Protein AF-A0A2V8N5Q7-F1 (afdb_monomer_lite)

Secondary structure (DSSP, 8-state):
-PPPPGGGS-TTS-TT--SEEEEEE--SSTT-S--HHHHHHHHHHHT----B-TTTSS--SSS-B---B---GGGGGGTS-TTTT-TTS-S--SEEEEEEHHHHHHTT-------

Radius of gyration: 17.24 Å; chains: 1; bounding box: 37×51×29 Å

pLDDT: mean 85.33, std 10.4, range [52.25, 96.81]

Structure (mmCIF, N/CA/C/O backbone):
data_AF-A0A2V8N5Q7-F1
#
_entry.id   AF-A0A2V8N5Q7-F1
#
loop_
_atom_site.group_PDB
_atom_site.id
_atom_site.type_symbol
_atom_site.label_atom_id
_atom_site.label_alt_id
_atom_site.label_comp_id
_atom_site.label_asym_id
_atom_site.label_entity_id
_atom_site.label_seq_id
_atom_site.pdbx_PDB_ins_code
_atom_site.Cartn_x
_atom_site.Cartn_y
_atom_site.Cartn_z
_atom_site.occupancy
_atom_site.B_iso_or_equiv
_atom_site.auth_seq_id
_atom_site.auth_comp_id
_atom_site.auth_asym_id
_atom_site.auth_atom_id
_atom_site.pdbx_PDB_model_num
ATOM 1 N N . MET A 1 1 ? -19.329 35.019 -8.591 1.00 56.97 1 MET A N 1
ATOM 2 C CA . MET A 1 1 ? -19.402 33.925 -7.600 1.00 56.97 1 MET A CA 1
ATOM 3 C C . MET A 1 1 ? -18.832 34.464 -6.306 1.00 56.97 1 MET A C 1
ATOM 5 O O . MET A 1 1 ? -17.739 35.016 -6.340 1.00 56.97 1 MET A O 1
ATOM 9 N N . THR A 1 2 ? -19.588 34.403 -5.218 1.00 77.06 2 THR A N 1
ATOM 10 C CA . THR A 1 2 ? -19.122 34.809 -3.887 1.00 77.06 2 THR A CA 1
ATOM 11 C C . THR A 1 2 ? -18.070 33.809 -3.411 1.00 77.06 2 THR A C 1
ATOM 13 O O . THR A 1 2 ? -18.248 32.606 -3.601 1.00 77.06 2 THR A O 1
ATOM 16 N N . LEU A 1 3 ? -16.960 34.292 -2.853 1.00 70.75 3 LEU A N 1
ATOM 17 C CA . LEU A 1 3 ? -15.935 33.419 -2.277 1.00 70.75 3 LEU A CA 1
ATOM 18 C C . LEU A 1 3 ? -16.472 32.768 -0.986 1.00 70.75 3 LEU A C 1
ATOM 20 O O . LEU A 1 3 ? -17.247 33.418 -0.279 1.00 70.75 3 LEU A O 1
ATOM 24 N N . PRO A 1 4 ? -16.092 31.512 -0.684 1.00 69.12 4 PRO A N 1
ATOM 25 C CA . PRO A 1 4 ? -16.492 30.848 0.557 1.00 69.12 4 PRO A CA 1
ATOM 26 C C . PRO A 1 4 ? -15.937 31.588 1.782 1.00 69.12 4 PRO A C 1
ATOM 28 O O . PRO A 1 4 ? -14.843 32.158 1.717 1.00 69.12 4 PRO A O 1
ATOM 31 N N . GLN A 1 5 ? -16.688 31.589 2.888 1.00 81.69 5 GLN A N 1
ATOM 32 C CA . GLN A 1 5 ? -16.218 32.153 4.155 1.00 81.69 5 GLN A CA 1
ATOM 33 C C . GLN A 1 5 ? -15.172 31.226 4.787 1.00 81.69 5 GLN A C 1
ATOM 35 O O . GLN A 1 5 ? -15.115 30.036 4.482 1.00 81.69 5 GLN A O 1
ATOM 40 N N . PHE A 1 6 ? -14.331 31.762 5.676 1.00 71.25 6 PHE A N 1
ATOM 41 C CA . PHE A 1 6 ? -13.247 31.003 6.313 1.00 71.25 6 PHE A CA 1
ATOM 42 C C . PHE A 1 6 ? -13.746 29.742 7.040 1.00 71.25 6 PHE A C 1
ATOM 44 O O . PHE A 1 6 ? -13.118 28.693 6.934 1.00 71.25 6 PHE A O 1
ATOM 51 N N . ASP A 1 7 ? -14.902 29.824 7.699 1.00 73.31 7 ASP A N 1
ATOM 52 C CA . ASP A 1 7 ? -15.505 28.707 8.439 1.00 73.31 7 ASP A CA 1
ATOM 53 C C . ASP A 1 7 ? -16.165 27.652 7.530 1.00 73.31 7 ASP A C 1
ATOM 55 O O . ASP A 1 7 ? -16.388 26.519 7.956 1.00 73.31 7 ASP A O 1
ATOM 59 N N . ASP A 1 8 ? -16.430 27.994 6.263 1.00 72.81 8 ASP A N 1
ATOM 60 C CA . ASP A 1 8 ? -16.928 27.056 5.247 1.00 72.81 8 ASP A CA 1
ATOM 61 C C . ASP A 1 8 ? -15.792 26.214 4.640 1.00 72.81 8 ASP A C 1
ATOM 63 O O . ASP A 1 8 ? -16.031 25.240 3.918 1.00 72.81 8 ASP A O 1
ATOM 67 N N . LEU A 1 9 ? -14.535 26.594 4.894 1.00 66.75 9 LEU A N 1
ATOM 68 C CA . LEU A 1 9 ? -13.375 25.843 4.439 1.00 66.75 9 LEU A CA 1
ATOM 69 C C . LEU A 1 9 ? -13.201 24.605 5.335 1.00 66.75 9 LEU A C 1
ATOM 71 O O . LEU A 1 9 ? -13.288 24.699 6.560 1.00 66.75 9 LEU A O 1
ATOM 75 N N . PRO A 1 10 ? -12.921 23.418 4.769 1.00 63.31 10 PRO A N 1
ATOM 76 C CA . PRO A 1 10 ? -12.916 22.159 5.507 1.00 63.31 10 PRO A CA 1
ATOM 77 C C . PRO A 1 10 ? -11.625 21.979 6.324 1.00 63.31 10 PRO A C 1
ATOM 79 O O . PRO A 1 10 ? -11.000 20.925 6.265 1.00 63.31 10 PRO A O 1
ATOM 82 N N . PHE A 1 11 ? -11.205 22.984 7.098 1.00 60.56 11 PHE A N 1
ATOM 83 C CA . PHE A 1 11 ? -10.011 22.915 7.949 1.00 60.56 11 PHE A CA 1
ATOM 84 C C . PHE A 1 11 ? -10.115 21.831 9.035 1.00 60.56 11 PHE A C 1
ATOM 86 O O . PHE A 1 11 ? -9.097 21.363 9.536 1.00 60.56 11 PHE A O 1
ATOM 93 N N . ASN A 1 12 ? -11.336 21.387 9.356 1.00 66.69 12 ASN A N 1
ATOM 94 C CA . ASN A 1 12 ? -11.595 20.250 10.245 1.00 66.69 12 ASN A CA 1
ATOM 95 C C . ASN A 1 12 ? -11.472 18.883 9.545 1.00 66.69 12 ASN A C 1
ATOM 97 O O . ASN A 1 12 ? -11.478 17.846 10.209 1.00 66.69 12 ASN A O 1
ATOM 101 N N . ALA A 1 13 ? -11.383 18.850 8.213 1.00 69.75 13 ALA A N 1
ATOM 102 C CA . ALA A 1 13 ? -11.070 17.634 7.478 1.00 69.75 13 ALA A CA 1
ATOM 103 C C . ALA A 1 13 ? -9.549 17.442 7.456 1.00 69.75 13 ALA A C 1
ATOM 105 O O . ALA A 1 13 ? -8.796 18.400 7.323 1.00 69.75 13 ALA A O 1
ATOM 106 N N . ARG A 1 14 ? -9.089 16.193 7.573 1.00 76.56 14 ARG A N 1
ATOM 107 C CA . ARG A 1 14 ? -7.686 15.813 7.360 1.00 76.56 14 ARG A CA 1
ATOM 108 C C . ARG A 1 14 ? -7.505 15.435 5.889 1.00 76.56 14 ARG A C 1
ATOM 110 O O . ARG A 1 14 ? -7.732 14.271 5.556 1.00 76.56 14 ARG A O 1
ATOM 117 N N . PRO A 1 15 ? -7.167 16.384 4.988 1.00 81.50 15 PRO A N 1
ATOM 118 C CA . PRO A 1 15 ? -7.064 16.105 3.555 1.00 81.50 15 PRO A CA 1
ATOM 119 C C . PRO A 1 15 ? -5.901 15.165 3.225 1.00 81.50 15 PRO A C 1
ATOM 121 O O . PRO A 1 15 ? -5.823 14.650 2.117 1.00 81.50 15 PRO A O 1
ATOM 124 N N . ASP A 1 16 ? -4.992 14.967 4.175 1.00 83.88 16 ASP A N 1
ATOM 125 C CA . ASP A 1 16 ? -3.853 14.064 4.126 1.00 83.88 16 ASP A CA 1
ATOM 126 C C . ASP A 1 16 ? -4.207 12.612 4.485 1.00 83.88 16 ASP A C 1
ATOM 128 O O . ASP A 1 16 ? -3.412 11.720 4.207 1.00 83.88 16 ASP A O 1
ATOM 132 N N . LEU A 1 17 ? -5.389 12.351 5.053 1.00 86.19 17 LEU A N 1
ATOM 133 C CA . LEU A 1 17 ? -5.846 11.003 5.396 1.00 86.19 17 LEU A CA 1
ATOM 134 C C . LEU A 1 17 ? -6.971 10.555 4.464 1.00 86.19 17 LEU A C 1
ATOM 136 O O . LEU A 1 17 ? -7.748 11.353 3.943 1.00 86.19 17 LEU A O 1
ATOM 140 N N . THR A 1 18 ? -7.104 9.243 4.280 1.00 89.62 18 THR A N 1
ATOM 141 C CA . THR A 1 18 ? -8.154 8.667 3.424 1.00 89.62 18 THR A CA 1
ATOM 142 C C . THR A 1 18 ? -8.929 7.572 4.154 1.00 89.62 18 THR A C 1
ATOM 144 O O . THR A 1 18 ? -8.491 7.096 5.197 1.00 89.62 18 THR A O 1
ATOM 147 N N . PRO A 1 19 ? -10.074 7.086 3.649 1.00 90.75 19 PRO A N 1
ATOM 148 C CA . PRO A 1 19 ? -10.685 5.866 4.187 1.00 90.75 19 PRO A CA 1
ATOM 149 C C . PRO A 1 19 ? -9.928 4.584 3.780 1.00 90.75 19 PRO A C 1
ATOM 151 O O . PRO A 1 19 ? -10.375 3.478 4.101 1.00 90.75 19 PRO A O 1
ATOM 154 N N . TYR A 1 20 ? -8.794 4.715 3.089 1.00 92.94 20 TYR A N 1
ATOM 155 C CA . TYR A 1 20 ? -8.068 3.628 2.456 1.00 92.94 20 TYR A CA 1
ATOM 156 C C . TYR A 1 20 ? -6.668 3.435 3.049 1.00 92.94 20 TYR A C 1
ATOM 158 O O . TYR A 1 20 ? -6.088 4.330 3.654 1.00 92.94 20 TYR A O 1
ATOM 166 N N . LEU A 1 21 ? -6.132 2.234 2.868 1.00 93.19 21 LEU A N 1
ATOM 167 C CA . LEU A 1 21 ? -4.752 1.866 3.151 1.00 93.19 21 LEU A CA 1
ATOM 168 C C . LEU A 1 21 ? -4.142 1.324 1.866 1.00 93.19 21 LEU A C 1
ATOM 170 O O . LEU A 1 21 ? -4.685 0.392 1.270 1.00 93.19 21 LEU A O 1
ATOM 174 N N . ILE A 1 22 ? -3.025 1.904 1.443 1.00 95.06 22 ILE A N 1
ATOM 175 C CA . ILE A 1 22 ? -2.374 1.583 0.172 1.00 95.06 22 ILE A CA 1
ATOM 176 C C . ILE A 1 22 ? -1.123 0.755 0.453 1.00 95.06 22 ILE A C 1
ATOM 178 O O . ILE A 1 22 ? -0.221 1.212 1.152 1.00 95.06 22 ILE A O 1
ATOM 182 N N . HIS A 1 23 ? -1.047 -0.451 -0.105 1.00 94.56 23 HIS A N 1
ATOM 183 C CA . HIS A 1 23 ? 0.158 -1.279 -0.076 1.00 94.56 23 HIS A CA 1
ATOM 184 C C . HIS A 1 23 ? 0.691 -1.433 -1.494 1.00 94.56 23 HIS A C 1
ATOM 186 O O . HIS A 1 23 ? 0.043 -2.061 -2.332 1.00 94.56 23 HIS A O 1
ATOM 192 N N . LEU A 1 24 ? 1.865 -0.860 -1.756 1.00 94.38 24 LEU A N 1
ATOM 193 C CA . LEU A 1 24 ? 2.568 -1.034 -3.020 1.00 94.38 24 LEU A CA 1
ATOM 194 C C . LEU A 1 24 ? 3.571 -2.181 -2.906 1.00 94.38 24 LEU A C 1
ATOM 196 O O . LEU A 1 24 ? 4.319 -2.288 -1.936 1.00 94.38 24 LEU A O 1
ATOM 200 N N . THR A 1 25 ? 3.574 -3.016 -3.930 1.00 92.12 25 THR A N 1
ATOM 201 C CA . THR A 1 25 ? 4.541 -4.085 -4.161 1.00 92.12 25 THR A CA 1
ATOM 202 C C . THR A 1 25 ? 5.748 -3.537 -4.918 1.00 92.12 25 THR A C 1
ATOM 204 O O . THR A 1 25 ? 5.699 -2.449 -5.494 1.00 92.12 25 THR A O 1
ATOM 207 N N . LYS A 1 26 ? 6.843 -4.292 -4.895 1.00 88.38 26 LYS A N 1
ATOM 208 C CA . LYS A 1 26 ? 8.083 -3.986 -5.610 1.00 88.38 26 LYS A CA 1
ATOM 209 C C . LYS A 1 26 ? 8.857 -5.269 -5.903 1.00 88.38 26 LYS A C 1
ATOM 211 O O . LYS A 1 26 ? 8.609 -6.255 -5.202 1.00 88.38 26 LYS A O 1
ATOM 216 N N . ASN A 1 27 ? 9.790 -5.273 -6.854 1.00 83.12 27 ASN A N 1
ATOM 217 C CA . ASN A 1 27 ? 10.784 -6.347 -6.915 1.00 83.12 27 ASN A CA 1
ATOM 218 C C . ASN A 1 27 ? 11.765 -6.249 -5.737 1.00 83.12 27 ASN A C 1
ATOM 220 O O . ASN A 1 27 ? 12.105 -5.166 -5.251 1.00 83.12 27 ASN A O 1
ATOM 224 N N . THR A 1 28 ? 12.181 -7.404 -5.223 1.00 68.25 28 THR A N 1
ATOM 225 C CA . THR A 1 28 ? 13.040 -7.496 -4.036 1.00 68.25 28 THR A CA 1
ATOM 226 C C . THR A 1 28 ? 14.532 -7.488 -4.374 1.00 68.25 28 THR A C 1
ATOM 228 O O . THR A 1 28 ? 15.326 -7.047 -3.539 1.00 68.25 28 THR A O 1
ATOM 231 N N . ARG A 1 29 ? 14.923 -7.900 -5.590 1.00 65.81 29 ARG A N 1
ATOM 232 C CA . ARG A 1 29 ? 16.296 -7.845 -6.137 1.00 65.81 29 ARG A CA 1
ATOM 233 C C . ARG A 1 29 ? 16.290 -7.544 -7.645 1.00 65.81 29 ARG A C 1
ATOM 235 O O . ARG A 1 29 ? 15.250 -7.675 -8.286 1.00 65.81 29 ARG A O 1
ATOM 242 N N . VAL A 1 30 ? 17.444 -7.138 -8.188 1.00 61.94 30 VAL A N 1
ATOM 243 C CA . VAL A 1 30 ? 17.660 -6.894 -9.634 1.00 61.94 30 VAL A CA 1
ATOM 244 C C . VAL A 1 30 ? 17.388 -8.162 -10.447 1.00 61.94 30 VAL A C 1
ATOM 246 O O . VAL A 1 30 ? 16.700 -8.113 -11.459 1.00 61.94 30 VAL A O 1
ATOM 249 N N . ASP A 1 31 ? 17.870 -9.296 -9.939 1.00 61.81 31 ASP A N 1
ATOM 250 C CA . ASP A 1 31 ? 17.820 -10.603 -10.606 1.00 61.81 31 ASP A CA 1
ATOM 251 C C . ASP A 1 31 ? 16.672 -11.469 -10.063 1.00 61.81 31 ASP A C 1
ATOM 253 O O . ASP A 1 31 ? 16.689 -12.694 -10.160 1.00 61.81 31 ASP A O 1
ATOM 257 N N . ASP A 1 32 ? 15.709 -10.837 -9.392 1.00 63.78 32 ASP A N 1
ATOM 258 C CA . ASP A 1 32 ? 14.567 -11.539 -8.832 1.00 63.78 32 ASP A CA 1
ATOM 259 C C . ASP A 1 32 ? 13.595 -11.932 -9.945 1.00 63.78 32 ASP A C 1
ATOM 261 O O . ASP A 1 32 ? 13.189 -11.093 -10.752 1.00 63.78 32 ASP A O 1
ATOM 265 N N . GLU A 1 33 ? 13.151 -13.185 -9.957 1.00 65.94 33 GLU A N 1
ATOM 266 C CA . GLU A 1 33 ? 12.085 -13.625 -10.864 1.00 65.94 33 GLU A CA 1
ATOM 267 C C . GLU A 1 33 ? 10.740 -12.947 -10.523 1.00 65.94 33 GLU A C 1
ATOM 269 O O . GLU A 1 33 ? 9.813 -12.904 -11.341 1.00 65.94 33 GLU A O 1
ATOM 274 N N . PHE A 1 34 ? 10.617 -12.379 -9.317 1.00 80.75 34 PHE A N 1
ATOM 275 C CA . PHE A 1 34 ? 9.381 -11.791 -8.813 1.00 80.75 34 PHE A CA 1
ATOM 276 C C . PHE A 1 34 ? 9.326 -10.266 -8.999 1.00 80.75 34 PHE A C 1
ATOM 278 O O . PHE A 1 34 ? 9.630 -9.477 -8.102 1.00 80.75 34 PHE A O 1
ATOM 285 N N . SER A 1 35 ? 8.851 -9.843 -10.175 1.00 89.62 35 SER A N 1
ATOM 286 C CA . SER A 1 35 ? 8.458 -8.446 -10.437 1.00 89.62 35 SER A CA 1
ATOM 287 C C . SER A 1 35 ? 7.354 -7.950 -9.486 1.00 89.62 35 SER A C 1
ATOM 289 O O . SER A 1 35 ? 6.583 -8.743 -8.940 1.00 89.62 35 SER A O 1
ATOM 291 N N . ALA A 1 36 ? 7.179 -6.630 -9.353 1.00 91.81 36 ALA A N 1
ATOM 292 C CA . ALA A 1 36 ? 6.054 -6.055 -8.605 1.00 91.81 36 ALA A CA 1
ATOM 293 C C . ALA A 1 36 ? 4.686 -6.596 -9.061 1.00 91.81 36 ALA A C 1
ATOM 295 O O . ALA A 1 36 ? 3.844 -6.971 -8.246 1.00 91.81 36 ALA A O 1
ATOM 296 N N . LEU A 1 37 ? 4.480 -6.739 -10.375 1.00 92.69 37 LEU A N 1
ATOM 297 C CA . LEU A 1 37 ? 3.265 -7.349 -10.914 1.00 92.69 37 LEU A CA 1
ATOM 298 C C . LEU A 1 37 ? 3.123 -8.827 -10.510 1.00 92.69 37 LEU A C 1
ATOM 300 O O . LEU A 1 37 ? 2.011 -9.279 -10.234 1.00 92.69 37 LEU A O 1
ATOM 304 N N . ALA A 1 38 ? 4.218 -9.591 -10.477 1.00 92.12 38 ALA A N 1
ATOM 305 C CA . ALA A 1 38 ? 4.196 -10.976 -10.007 1.00 92.12 38 ALA A CA 1
ATOM 306 C C . ALA A 1 38 ? 3.815 -11.051 -8.521 1.00 92.12 38 ALA A C 1
ATOM 308 O O . ALA A 1 38 ? 2.959 -11.857 -8.152 1.00 92.12 38 ALA A O 1
ATOM 309 N N . ASN A 1 39 ? 4.353 -10.148 -7.700 1.00 92.06 39 ASN A N 1
ATOM 310 C CA . ASN A 1 39 ? 4.005 -10.029 -6.286 1.00 92.06 39 ASN A CA 1
ATOM 311 C C . ASN A 1 39 ? 2.526 -9.667 -6.091 1.00 92.06 39 ASN A C 1
ATOM 313 O O . ASN A 1 39 ? 1.839 -10.316 -5.302 1.00 92.06 39 ASN A O 1
ATOM 317 N N . LEU A 1 40 ? 1.986 -8.724 -6.871 1.00 95.38 40 LEU A N 1
ATOM 318 C CA . LEU A 1 40 ? 0.551 -8.423 -6.866 1.00 95.38 40 LEU A CA 1
ATOM 319 C C . LEU A 1 40 ? -0.287 -9.658 -7.234 1.00 95.38 40 LEU A C 1
ATOM 321 O O . LEU A 1 40 ? -1.248 -9.982 -6.540 1.00 95.38 40 LEU A O 1
ATOM 325 N N . LYS A 1 41 ? 0.081 -10.380 -8.300 1.00 95.44 41 LYS A N 1
ATOM 326 C CA . LYS A 1 41 ? -0.613 -11.616 -8.699 1.00 95.44 41 LYS A CA 1
ATOM 327 C C . LYS A 1 41 ? -0.567 -12.674 -7.596 1.00 95.44 41 LYS A C 1
ATOM 329 O O . LYS A 1 41 ? -1.561 -13.365 -7.401 1.00 95.44 41 LYS A O 1
ATOM 334 N N . SER A 1 42 ? 0.555 -12.797 -6.890 1.00 94.69 42 SER A N 1
ATOM 335 C CA . SER A 1 42 ? 0.702 -13.710 -5.754 1.00 94.69 42 SER A CA 1
ATOM 336 C C . SER A 1 42 ? -0.270 -13.353 -4.626 1.00 94.69 42 SER A C 1
ATOM 338 O O . SER A 1 42 ? -1.068 -14.199 -4.229 1.00 94.69 42 SER A O 1
ATOM 340 N N . ILE A 1 43 ? -0.306 -12.079 -4.209 1.00 95.50 43 ILE A N 1
ATOM 341 C CA . ILE A 1 43 ? -1.238 -11.571 -3.185 1.00 95.50 43 ILE A CA 1
ATOM 342 C C . ILE A 1 43 ? -2.690 -11.859 -3.572 1.00 95.50 43 ILE A C 1
ATOM 344 O O . ILE A 1 43 ? -3.463 -12.351 -2.755 1.00 95.50 43 ILE A O 1
ATOM 348 N N . LEU A 1 44 ? -3.072 -11.582 -4.822 1.00 96.69 44 LEU A N 1
ATOM 349 C CA . LEU A 1 44 ? -4.445 -11.793 -5.287 1.00 96.69 44 LEU A CA 1
ATOM 350 C C . LEU A 1 44 ? -4.833 -13.277 -5.346 1.00 96.69 44 LEU A C 1
ATOM 352 O O . LEU A 1 44 ? -5.983 -13.607 -5.077 1.00 96.69 44 LEU A O 1
ATOM 356 N N . LYS A 1 45 ? -3.893 -14.169 -5.686 1.00 96.81 45 LYS A N 1
ATOM 357 C CA . LYS A 1 45 ? -4.128 -15.621 -5.711 1.00 96.81 45 LYS A CA 1
ATOM 358 C C . LYS A 1 45 ? -4.201 -16.221 -4.308 1.00 96.81 45 LYS A C 1
ATOM 360 O O . LYS A 1 45 ? -5.062 -17.056 -4.060 1.00 96.81 45 LYS A O 1
ATOM 365 N N . ALA A 1 46 ? -3.296 -15.818 -3.420 1.00 96.62 46 ALA A N 1
ATOM 366 C CA . ALA A 1 46 ? -3.224 -16.329 -2.053 1.00 96.62 46 ALA A CA 1
ATOM 367 C C . ALA A 1 46 ? -4.281 -15.699 -1.132 1.00 96.62 46 ALA A C 1
ATOM 369 O O . ALA A 1 46 ? -4.693 -16.313 -0.153 1.00 96.62 46 ALA A O 1
ATOM 370 N N . GLY A 1 47 ? -4.717 -14.472 -1.430 1.00 94.31 47 GLY A N 1
ATOM 371 C CA . GLY A 1 47 ? -5.585 -13.688 -0.552 1.00 94.31 47 GLY A CA 1
ATOM 372 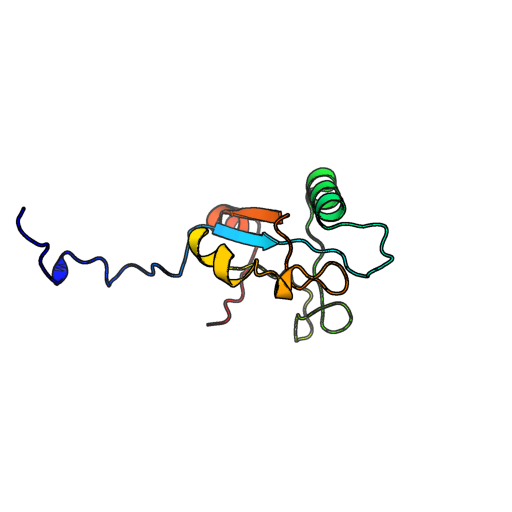C C . GLY A 1 47 ? -4.874 -13.168 0.703 1.00 94.31 47 GLY A C 1
ATOM 373 O O . GLY A 1 47 ? -5.538 -12.806 1.673 1.00 94.31 47 GLY A O 1
ATOM 374 N N . GLU A 1 48 ? -3.540 -13.126 0.696 1.00 92.88 48 GLU A N 1
ATOM 375 C CA . GLU A 1 48 ? -2.702 -12.793 1.850 1.00 92.88 48 GLU A CA 1
ATOM 376 C C . GLU A 1 48 ? -1.587 -11.812 1.458 1.00 92.88 48 GLU A C 1
ATOM 378 O O . GLU A 1 48 ? -1.048 -11.870 0.353 1.00 92.88 48 GLU A O 1
ATOM 383 N N . ILE A 1 49 ? -1.222 -10.919 2.384 1.00 92.00 49 ILE A N 1
ATOM 384 C CA . ILE A 1 49 ? -0.021 -10.083 2.282 1.00 92.00 49 ILE A CA 1
ATOM 385 C C . ILE A 1 49 ? 0.967 -10.544 3.346 1.00 92.00 49 ILE A C 1
ATOM 387 O O . ILE A 1 49 ? 0.661 -10.502 4.538 1.00 92.00 49 ILE A O 1
ATOM 391 N N . TRP A 1 50 ? 2.168 -10.928 2.931 1.00 89.75 50 TRP A N 1
ATOM 392 C CA . TRP A 1 50 ? 3.208 -11.320 3.872 1.00 89.75 50 TRP A CA 1
ATOM 393 C C . TRP A 1 50 ? 3.817 -10.102 4.562 1.00 89.75 50 TRP A C 1
ATOM 395 O O . TRP A 1 50 ? 4.227 -9.129 3.926 1.00 89.75 50 TRP A O 1
ATOM 405 N N . GLY A 1 51 ? 3.878 -10.164 5.889 1.00 90.19 51 GLY A N 1
ATOM 406 C CA . GLY A 1 51 ? 4.527 -9.139 6.691 1.00 90.19 51 GLY A CA 1
ATOM 407 C C . GLY A 1 51 ? 6.050 -9.202 6.606 1.00 90.19 51 GLY A C 1
ATOM 408 O O . GLY A 1 51 ? 6.650 -10.222 6.269 1.00 90.19 51 GLY A O 1
ATOM 409 N N . SER A 1 52 ? 6.682 -8.092 6.970 1.00 88.75 52 SER A N 1
ATOM 410 C CA . SER A 1 52 ? 8.129 -7.990 7.132 1.00 88.75 52 SER A CA 1
ATOM 411 C C . SER A 1 52 ? 8.494 -7.678 8.585 1.00 88.75 52 SER A C 1
ATOM 413 O O . SER A 1 52 ? 7.652 -7.287 9.395 1.00 88.75 52 SER A O 1
ATOM 415 N N . ASN A 1 53 ? 9.761 -7.886 8.920 1.00 89.50 53 ASN A N 1
ATOM 416 C CA . ASN A 1 53 ? 10.358 -7.594 10.222 1.00 89.50 53 ASN A CA 1
ATOM 417 C C . ASN A 1 53 ? 11.727 -6.926 10.007 1.00 89.50 53 ASN A C 1
ATOM 419 O O . ASN A 1 53 ? 12.144 -6.729 8.863 1.00 89.50 53 ASN A O 1
ATOM 423 N N . THR A 1 54 ? 12.455 -6.650 11.089 1.00 86.44 54 THR A N 1
ATOM 424 C CA . THR A 1 54 ? 13.761 -5.970 11.039 1.00 86.44 54 THR A CA 1
ATOM 425 C C . THR A 1 54 ? 14.802 -6.685 10.159 1.00 86.44 54 THR A C 1
ATOM 427 O O . THR A 1 54 ? 15.671 -6.034 9.593 1.00 86.44 54 THR A O 1
ATOM 430 N N . SER A 1 55 ? 14.724 -8.014 10.008 1.00 83.44 55 SER A N 1
ATOM 431 C CA . SER A 1 55 ? 15.691 -8.790 9.208 1.00 83.44 55 SER A CA 1
ATOM 432 C C . SER A 1 55 ? 15.393 -8.799 7.706 1.00 83.44 55 SER A C 1
ATOM 434 O O . SER A 1 55 ? 16.305 -8.956 6.899 1.00 83.44 55 SER A O 1
ATOM 436 N N . LYS A 1 56 ? 14.119 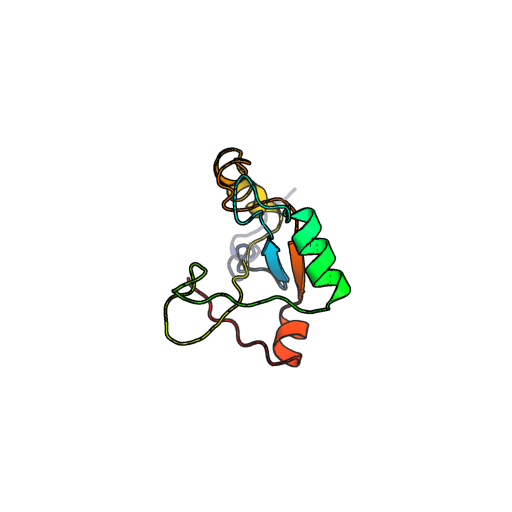-8.646 7.322 1.00 75.62 56 LYS A N 1
ATOM 437 C CA . LYS A 1 56 ? 13.651 -8.781 5.929 1.00 75.62 56 LYS A CA 1
ATOM 438 C C . LYS A 1 56 ? 13.115 -7.480 5.330 1.00 75.62 56 LYS A C 1
ATOM 440 O O . LYS A 1 56 ? 12.809 -7.444 4.143 1.00 75.62 56 LYS A O 1
ATOM 445 N N . GLY A 1 57 ? 12.956 -6.424 6.125 1.00 79.44 57 GLY A N 1
ATOM 446 C CA . GLY A 1 57 ? 12.331 -5.185 5.676 1.00 79.44 57 GLY A CA 1
ATOM 447 C C . GLY A 1 57 ? 12.571 -4.004 6.607 1.00 79.44 57 GLY A C 1
ATOM 448 O O . GLY A 1 57 ? 13.575 -3.928 7.307 1.00 79.44 57 GLY A O 1
ATOM 449 N N . PHE A 1 58 ? 11.639 -3.052 6.578 1.00 82.00 58 PHE A N 1
ATOM 450 C CA . PHE A 1 58 ? 11.768 -1.762 7.268 1.00 82.00 58 PHE A CA 1
ATOM 451 C C . PHE A 1 58 ? 10.993 -1.686 8.590 1.00 82.00 58 PHE A C 1
ATOM 453 O O . PHE A 1 58 ? 11.018 -0.651 9.255 1.00 82.00 58 PHE A O 1
ATOM 460 N N . ILE A 1 59 ? 10.297 -2.760 8.974 1.00 86.12 59 ILE A N 1
ATOM 461 C CA . ILE A 1 59 ? 9.561 -2.825 10.238 1.00 86.12 59 ILE A CA 1
ATOM 462 C C . ILE A 1 59 ? 10.558 -2.926 11.386 1.00 86.12 59 ILE A C 1
ATOM 464 O O . ILE A 1 59 ? 11.311 -3.892 11.472 1.00 86.12 59 ILE A O 1
ATOM 468 N N . LYS A 1 60 ? 10.544 -1.926 12.269 1.00 84.56 60 LYS A N 1
ATOM 469 C CA . LYS A 1 60 ? 11.357 -1.902 13.485 1.00 84.56 60 LYS A CA 1
ATOM 470 C C . LYS A 1 60 ? 10.554 -2.460 14.654 1.00 84.56 60 LYS A C 1
ATOM 472 O O . LYS A 1 60 ? 9.429 -2.029 14.892 1.00 84.56 60 LYS A O 1
ATOM 477 N N . GLY A 1 61 ? 11.169 -3.362 15.409 1.00 85.44 61 GLY A N 1
ATOM 478 C CA . GLY A 1 61 ? 10.586 -3.946 16.615 1.00 85.44 61 GLY A CA 1
ATOM 479 C C . GLY A 1 61 ? 10.441 -5.467 16.534 1.00 85.44 61 GLY A C 1
ATOM 480 O O . GLY A 1 61 ? 10.885 -6.083 15.562 1.00 85.44 61 GLY A O 1
ATOM 481 N N . PRO A 1 62 ? 9.846 -6.082 17.570 1.00 88.44 62 PRO A N 1
ATOM 482 C CA . PRO A 1 62 ? 9.761 -7.537 17.686 1.00 88.44 62 PRO A CA 1
ATOM 483 C C . PRO A 1 62 ? 8.638 -8.146 16.835 1.00 88.44 62 PRO A C 1
ATOM 485 O O . PRO A 1 62 ? 8.659 -9.341 16.551 1.00 88.44 62 PRO A O 1
ATOM 488 N N . ASN A 1 63 ? 7.658 -7.338 16.425 1.00 88.94 63 ASN A N 1
ATOM 489 C CA . ASN A 1 63 ? 6.461 -7.815 15.745 1.00 88.94 63 ASN A CA 1
ATOM 490 C C . ASN A 1 63 ? 6.609 -7.732 14.225 1.00 88.94 63 ASN A C 1
ATOM 492 O O . ASN A 1 63 ? 7.122 -6.754 13.684 1.00 88.94 63 ASN A O 1
ATOM 496 N N . THR A 1 64 ? 6.097 -8.750 13.537 1.00 91.25 64 THR A N 1
ATOM 497 C CA . THR A 1 64 ? 5.954 -8.728 12.078 1.00 91.25 64 THR A CA 1
ATOM 498 C C . THR A 1 64 ? 4.769 -7.844 11.698 1.00 91.25 64 THR A C 1
ATOM 500 O O . THR A 1 64 ? 3.711 -7.929 12.319 1.00 91.25 64 THR A O 1
ATOM 503 N N . ALA A 1 65 ? 4.933 -7.004 10.675 1.00 91.81 65 ALA A N 1
ATOM 504 C CA . ALA A 1 65 ? 3.880 -6.108 10.206 1.00 91.81 65 ALA A CA 1
ATOM 505 C C . ALA A 1 65 ? 3.935 -5.889 8.688 1.00 91.81 65 ALA A C 1
ATOM 507 O O . ALA A 1 65 ? 4.951 -6.130 8.033 1.00 91.81 65 ALA A O 1
ATOM 508 N N . VAL A 1 66 ? 2.826 -5.410 8.128 1.00 91.31 66 VAL A N 1
ATOM 509 C CA . VAL A 1 66 ? 2.714 -5.003 6.722 1.00 91.31 66 VAL A CA 1
ATOM 510 C C . VAL A 1 66 ? 2.669 -3.479 6.662 1.00 91.31 66 VAL A C 1
ATOM 512 O O . VAL A 1 66 ? 1.859 -2.856 7.349 1.00 91.31 66 VAL A O 1
ATOM 515 N N . CYS A 1 67 ? 3.523 -2.873 5.837 1.00 88.75 67 CYS A N 1
ATOM 516 C CA . CYS A 1 67 ? 3.506 -1.428 5.620 1.00 88.75 67 CYS A CA 1
ATOM 517 C C . CYS A 1 67 ? 2.330 -1.034 4.723 1.00 88.75 67 CYS A C 1
ATOM 519 O O . CYS A 1 67 ? 2.206 -1.539 3.606 1.00 88.75 67 CYS A O 1
ATOM 521 N N . PHE A 1 68 ? 1.534 -0.073 5.180 1.00 92.12 68 PHE A N 1
ATOM 522 C CA . PHE A 1 68 ? 0.537 0.619 4.371 1.00 92.12 68 PHE A CA 1
ATOM 523 C C . PHE A 1 68 ? 0.794 2.122 4.419 1.00 92.12 68 PHE A C 1
ATOM 525 O O . PHE A 1 68 ? 1.298 2.639 5.414 1.00 92.12 68 PHE A O 1
ATOM 532 N N . MET A 1 69 ? 0.415 2.818 3.355 1.00 91.88 69 MET A N 1
ATOM 533 C CA . MET A 1 69 ? 0.365 4.273 3.302 1.00 91.88 69 MET A CA 1
ATOM 534 C C . MET A 1 69 ? -1.080 4.729 3.463 1.00 91.88 69 MET A C 1
ATOM 536 O O . MET A 1 69 ? -1.982 4.214 2.800 1.00 91.88 69 MET A O 1
ATOM 540 N N . ASP A 1 70 ? -1.279 5.711 4.329 1.00 91.69 70 ASP A N 1
ATOM 541 C CA . ASP A 1 70 ? -2.536 6.427 4.495 1.00 91.69 70 ASP A CA 1
ATOM 542 C C . ASP A 1 70 ? -2.371 7.817 3.890 1.00 91.69 70 ASP A C 1
ATOM 544 O O . ASP A 1 70 ? -2.042 8.772 4.582 1.00 91.69 70 ASP A O 1
ATOM 548 N N . VAL A 1 71 ? -2.477 7.882 2.564 1.00 91.19 71 VAL A N 1
ATOM 549 C CA . VAL A 1 71 ? -2.268 9.107 1.787 1.00 91.19 71 VAL A CA 1
ATOM 550 C C . VAL A 1 71 ? -3.312 9.206 0.675 1.00 91.19 71 VAL A C 1
ATOM 552 O O . VAL A 1 71 ? -3.761 8.169 0.173 1.00 91.19 71 VAL A O 1
ATOM 555 N N . PRO A 1 72 ? -3.683 10.418 0.226 1.00 91.69 72 PRO A N 1
ATOM 556 C CA . PRO A 1 72 ? -4.530 10.600 -0.946 1.00 91.69 72 PRO A CA 1
ATOM 557 C C . PRO A 1 72 ? -3.900 9.973 -2.184 1.00 91.69 72 PRO A C 1
ATOM 559 O O . PRO A 1 72 ? -2.685 10.041 -2.377 1.00 91.69 72 PRO A O 1
ATOM 562 N N . PHE A 1 73 ? -4.720 9.436 -3.087 1.00 92.06 73 PHE A N 1
ATOM 563 C CA . PHE A 1 73 ? -4.219 8.876 -4.346 1.00 92.06 73 PHE A CA 1
ATOM 564 C C . PHE A 1 73 ? -3.418 9.896 -5.160 1.00 92.06 73 PHE A C 1
ATOM 566 O O . PHE A 1 73 ? -2.403 9.545 -5.757 1.00 92.06 73 PHE A O 1
ATOM 573 N N . GLN A 1 74 ? -3.814 11.173 -5.136 1.00 92.38 74 GLN A N 1
ATOM 574 C CA . GLN A 1 74 ? -3.076 12.239 -5.814 1.00 92.38 74 GLN A CA 1
ATOM 575 C C . GLN A 1 74 ? -1.662 12.427 -5.247 1.00 92.38 74 GLN A C 1
ATOM 577 O O . GLN A 1 74 ? -0.776 12.885 -5.969 1.00 92.38 74 GLN A O 1
ATOM 582 N N . ALA A 1 75 ? -1.432 12.074 -3.978 1.00 93.56 75 ALA A N 1
ATOM 583 C CA . ALA A 1 75 ? -0.126 12.166 -3.339 1.00 93.56 75 ALA A CA 1
ATOM 584 C C . ALA A 1 75 ? 0.825 11.032 -3.761 1.00 93.56 75 ALA A C 1
ATOM 586 O O . ALA A 1 75 ? 2.037 11.173 -3.607 1.00 93.56 75 ALA A O 1
ATOM 587 N N . LEU A 1 76 ? 0.325 9.949 -4.379 1.00 93.25 76 LEU A N 1
ATOM 588 C CA . LEU A 1 76 ? 1.180 8.866 -4.883 1.00 93.25 76 LEU A CA 1
ATOM 589 C C . LEU A 1 76 ? 2.196 9.350 -5.923 1.00 93.25 76 LEU A C 1
ATOM 591 O O . LEU A 1 76 ? 3.257 8.746 -6.042 1.00 93.25 76 LEU A O 1
ATOM 595 N N . LYS A 1 77 ? 1.934 10.464 -6.622 1.00 92.88 77 LYS A N 1
ATOM 596 C CA . LYS A 1 77 ? 2.896 11.083 -7.551 1.00 92.88 77 LYS A CA 1
ATOM 597 C C . LYS A 1 77 ? 4.219 11.482 -6.881 1.00 92.88 77 LYS A C 1
ATOM 599 O O . LYS A 1 77 ? 5.243 11.511 -7.548 1.00 92.88 77 LYS A O 1
ATOM 604 N N . TYR A 1 78 ? 4.200 11.762 -5.574 1.00 92.69 78 TYR A N 1
ATOM 605 C CA . TYR A 1 78 ? 5.397 12.096 -4.793 1.00 92.69 78 TYR A CA 1
ATOM 606 C C . TYR A 1 78 ? 6.163 10.856 -4.319 1.00 92.69 78 T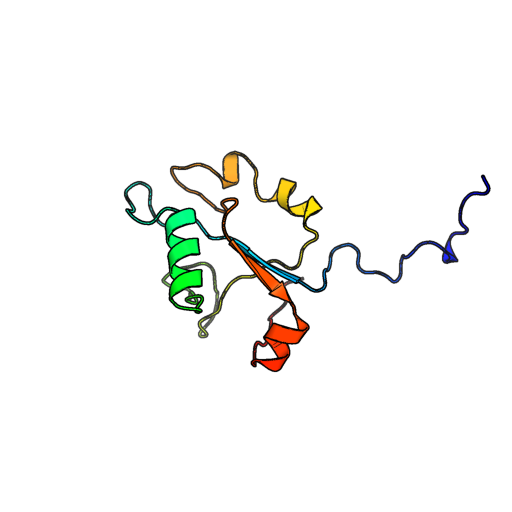YR A C 1
ATOM 608 O O . TYR A 1 78 ? 7.310 10.960 -3.898 1.00 92.69 78 TYR A O 1
ATOM 616 N N . VAL A 1 79 ? 5.534 9.681 -4.378 1.00 91.50 79 VAL A N 1
ATOM 617 C CA . VAL A 1 79 ? 6.132 8.402 -3.977 1.00 91.50 79 VAL A CA 1
ATOM 618 C C . VAL A 1 79 ? 6.606 7.619 -5.200 1.00 91.50 79 VAL A C 1
ATOM 620 O O . VAL A 1 79 ? 7.675 7.022 -5.174 1.00 91.50 79 VAL A O 1
ATOM 623 N N . LEU A 1 80 ? 5.849 7.657 -6.294 1.00 92.62 80 LEU A N 1
ATOM 624 C CA . LEU A 1 80 ? 6.116 6.961 -7.554 1.00 92.62 80 LEU A CA 1
ATOM 625 C C . LEU A 1 80 ? 7.014 7.780 -8.498 1.00 92.62 80 LEU A C 1
ATOM 627 O O . LEU A 1 80 ? 6.725 7.887 -9.693 1.00 92.62 80 LEU A O 1
ATOM 631 N N . THR A 1 81 ? 8.090 8.355 -7.959 1.00 93.50 81 THR A N 1
ATOM 632 C CA . THR A 1 81 ? 9.089 9.117 -8.725 1.00 93.50 81 THR A CA 1
ATOM 633 C C . THR A 1 81 ? 10.026 8.183 -9.504 1.00 93.50 81 THR A C 1
ATOM 635 O O . THR A 1 81 ? 10.096 6.993 -9.176 1.00 93.50 81 THR A O 1
ATOM 638 N N . PRO A 1 82 ? 10.757 8.679 -10.521 1.00 89.38 82 PRO A N 1
ATOM 639 C CA . PRO A 1 82 ? 11.755 7.881 -11.235 1.00 89.38 82 PRO A CA 1
ATOM 640 C C . PRO A 1 82 ? 12.788 7.234 -10.305 1.00 89.38 82 PRO A C 1
ATOM 642 O O . PRO A 1 82 ? 13.105 6.063 -10.472 1.00 89.38 82 PRO A O 1
ATOM 645 N N . GLU A 1 83 ? 13.236 7.949 -9.272 1.00 88.12 83 GLU A N 1
ATOM 646 C CA . GLU A 1 83 ? 14.237 7.467 -8.313 1.00 88.12 83 GLU A CA 1
ATOM 647 C C . GLU A 1 83 ? 13.686 6.325 -7.451 1.00 88.12 83 GLU A C 1
ATOM 649 O O . GLU A 1 83 ? 14.366 5.335 -7.199 1.00 88.12 83 GLU A O 1
ATOM 654 N N . ASN A 1 84 ? 12.428 6.426 -7.010 1.00 87.38 84 ASN A N 1
ATOM 655 C CA . ASN A 1 84 ? 11.794 5.367 -6.223 1.00 87.38 84 ASN A CA 1
ATOM 656 C C . ASN A 1 84 ? 11.388 4.153 -7.069 1.00 87.38 84 ASN A C 1
ATOM 658 O O . ASN A 1 84 ? 11.146 3.088 -6.498 1.00 87.38 84 ASN A O 1
ATOM 662 N N . ARG A 1 85 ? 11.308 4.310 -8.394 1.00 83.38 85 ARG A N 1
ATOM 663 C CA . ARG A 1 85 ? 10.936 3.2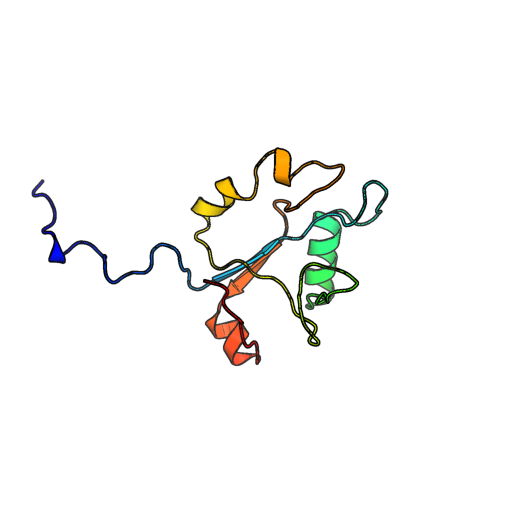70 -9.365 1.00 83.38 85 ARG A CA 1
ATOM 664 C C . ARG A 1 85 ? 12.132 2.741 -10.149 1.00 83.38 85 ARG A C 1
ATOM 666 O O . ARG A 1 85 ? 11.921 2.064 -11.151 1.00 83.38 85 ARG A O 1
ATOM 673 N N . ASP A 1 86 ? 13.352 3.049 -9.709 1.00 84.31 86 ASP A N 1
ATOM 674 C CA . ASP A 1 86 ? 14.572 2.514 -10.305 1.00 84.31 86 ASP A CA 1
ATOM 675 C C . ASP A 1 86 ? 14.479 0.978 -10.360 1.00 84.31 86 ASP A C 1
ATOM 677 O O . ASP A 1 86 ? 14.411 0.349 -9.299 1.00 84.31 86 ASP A O 1
ATOM 681 N N . PRO A 1 87 ? 14.479 0.359 -11.557 1.00 78.06 87 PRO A N 1
ATOM 682 C CA . PRO A 1 87 ? 14.375 -1.091 -11.699 1.00 78.06 87 PRO A CA 1
ATOM 683 C C . PRO A 1 87 ? 15.471 -1.860 -10.952 1.00 78.06 87 PRO A C 1
ATOM 685 O O . PRO A 1 87 ? 15.265 -3.011 -10.565 1.00 78.06 87 PRO A O 1
ATOM 688 N N . GLN A 1 88 ? 16.631 -1.232 -10.722 1.00 81.31 88 GLN A N 1
ATOM 689 C CA . GLN A 1 88 ? 17.738 -1.858 -10.007 1.00 81.31 88 GLN A CA 1
ATOM 690 C C . GLN A 1 88 ? 17.514 -1.887 -8.490 1.00 81.31 88 GLN A C 1
ATOM 692 O O . GLN A 1 88 ? 17.998 -2.778 -7.788 1.00 81.31 88 GLN A O 1
ATOM 697 N N . LYS A 1 89 ? 16.792 -0.907 -7.944 1.00 83.12 89 LYS A N 1
ATOM 698 C CA . LYS A 1 89 ? 16.579 -0.794 -6.499 1.00 83.12 89 LYS A CA 1
ATOM 699 C C . LYS A 1 89 ? 15.276 -0.059 -6.193 1.00 83.12 89 LYS A C 1
ATOM 701 O O . LYS A 1 89 ? 15.304 1.011 -5.575 1.00 83.12 89 LYS A O 1
ATOM 706 N N . PRO A 1 90 ? 14.117 -0.626 -6.556 1.00 84.75 90 PRO A N 1
ATOM 707 C CA . PRO A 1 90 ? 12.864 0.072 -6.355 1.00 84.75 90 PRO A CA 1
ATOM 708 C C . PRO A 1 90 ? 12.591 0.233 -4.860 1.00 84.75 90 PRO A C 1
ATOM 710 O O . PRO A 1 90 ? 12.727 -0.682 -4.027 1.00 84.75 90 PRO A O 1
ATOM 713 N N . ARG A 1 91 ? 12.137 1.426 -4.501 1.00 85.25 91 ARG A N 1
ATOM 714 C CA . ARG A 1 91 ? 11.492 1.657 -3.216 1.00 85.25 91 ARG A CA 1
ATOM 715 C C . ARG A 1 91 ? 10.001 1.373 -3.312 1.00 85.25 91 ARG A C 1
ATOM 717 O O . ARG A 1 91 ? 9.484 0.709 -2.418 1.00 85.25 91 ARG A O 1
ATOM 724 N N . TYR A 1 92 ? 9.358 1.830 -4.387 1.00 88.69 92 TYR A N 1
ATOM 725 C CA . TYR A 1 92 ? 7.930 1.668 -4.643 1.00 88.69 92 TYR A CA 1
ATOM 726 C C . TYR A 1 92 ? 7.659 1.554 -6.138 1.00 88.69 92 TYR A C 1
ATOM 728 O O . TYR A 1 92 ? 8.175 2.345 -6.918 1.00 88.69 92 TYR A O 1
ATOM 736 N N . GLU A 1 93 ? 6.781 0.635 -6.523 1.00 91.31 93 GLU A N 1
ATOM 737 C CA . GLU A 1 93 ? 6.320 0.453 -7.900 1.00 91.31 93 GLU A CA 1
ATOM 738 C C . GLU A 1 93 ? 4.790 0.585 -7.977 1.00 91.31 93 GLU A C 1
ATOM 740 O O . GLU A 1 93 ? 4.106 0.454 -6.960 1.00 91.31 93 GLU A O 1
ATOM 745 N N . PRO A 1 94 ? 4.199 0.873 -9.154 1.00 92.00 94 PRO A N 1
ATOM 746 C CA . PRO A 1 94 ? 2.783 1.241 -9.286 1.00 92.00 94 PRO A CA 1
ATOM 747 C C . PRO A 1 94 ? 1.845 0.017 -9.248 1.00 92.00 94 PRO A C 1
ATOM 749 O O . PRO A 1 94 ? 0.797 0.017 -9.889 1.00 92.00 94 PRO A O 1
ATOM 752 N N . TYR A 1 95 ? 2.239 -1.054 -8.565 1.00 94.00 95 TYR A N 1
ATOM 753 C CA . TYR A 1 95 ? 1.475 -2.291 -8.454 1.00 94.00 95 TYR A CA 1
ATOM 754 C C . TYR A 1 95 ? 1.184 -2.533 -6.990 1.00 94.00 95 TYR A C 1
ATOM 756 O O . TYR A 1 95 ? 2.095 -2.505 -6.170 1.00 94.00 9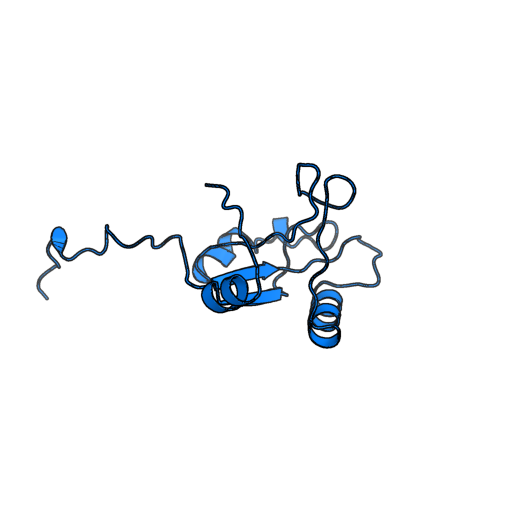5 TYR A O 1
ATOM 764 N N . GLY A 1 96 ? -0.066 -2.786 -6.637 1.00 95.19 96 GLY A N 1
ATOM 765 C CA . GLY A 1 96 ? -0.421 -2.930 -5.238 1.00 95.19 96 GLY A CA 1
ATOM 766 C C . GLY A 1 96 ? -1.900 -3.149 -5.024 1.00 95.19 96 GLY A C 1
ATOM 767 O O . GLY A 1 96 ? -2.664 -3.329 -5.972 1.00 95.19 96 GLY A O 1
ATOM 768 N N . ILE A 1 97 ? -2.288 -3.117 -3.757 1.00 96.19 97 ILE A N 1
ATOM 769 C CA . ILE A 1 97 ? -3.679 -3.228 -3.343 1.00 96.19 97 ILE A CA 1
ATOM 770 C C . ILE A 1 97 ? -4.078 -2.041 -2.478 1.00 96.19 97 ILE A C 1
ATOM 772 O O . ILE A 1 97 ? -3.256 -1.406 -1.811 1.00 96.19 97 ILE A O 1
ATOM 776 N N . VAL A 1 98 ? -5.377 -1.781 -2.472 1.00 95.75 98 VAL A N 1
ATOM 777 C CA . VAL A 1 98 ? -6.005 -0.771 -1.634 1.00 95.75 98 VAL A CA 1
ATOM 778 C C . VAL A 1 98 ? -7.031 -1.469 -0.759 1.00 95.75 98 VAL A C 1
ATOM 780 O O . VAL A 1 98 ? -7.891 -2.191 -1.260 1.00 95.75 98 VAL A O 1
ATOM 783 N N . LEU A 1 99 ? -6.952 -1.244 0.548 1.00 93.94 99 LEU A N 1
ATOM 784 C CA . LEU A 1 99 ? -7.896 -1.788 1.516 1.00 93.94 99 LEU A CA 1
ATOM 785 C C . LEU A 1 99 ? -8.715 -0.668 2.145 1.00 93.94 99 LEU A C 1
ATOM 787 O O . LEU A 1 99 ? -8.185 0.384 2.484 1.00 93.94 99 LEU A O 1
ATOM 791 N N . ILE A 1 100 ? -10.004 -0.910 2.369 1.00 93.94 100 ILE A N 1
ATOM 792 C CA . ILE A 1 100 ? -10.843 -0.003 3.158 1.00 93.94 100 ILE A CA 1
ATOM 793 C C . ILE A 1 100 ? -10.506 -0.209 4.639 1.00 93.94 100 ILE A C 1
ATOM 795 O O . ILE A 1 100 ? -10.615 -1.331 5.145 1.00 93.94 100 ILE A O 1
ATOM 799 N N . LYS A 1 101 ? -10.165 0.868 5.358 1.00 91.44 101 LYS A N 1
ATOM 800 C CA . LYS A 1 101 ? -9.788 0.827 6.784 1.00 91.44 101 LYS A CA 1
ATOM 801 C C . LYS A 1 101 ? -10.824 0.122 7.650 1.00 91.44 101 LYS A C 1
ATOM 803 O O . LYS A 1 101 ? -10.471 -0.716 8.472 1.00 91.44 101 LYS A O 1
ATOM 808 N N . THR A 1 102 ? -12.107 0.416 7.442 1.00 91.00 102 THR A N 1
ATOM 809 C CA . THR A 1 102 ? -13.200 -0.201 8.209 1.00 91.00 102 THR A CA 1
ATOM 810 C C . THR A 1 102 ? -13.284 -1.707 7.976 1.00 91.00 102 THR A C 1
ATOM 812 O O . THR A 1 102 ? -13.513 -2.461 8.919 1.00 91.00 102 THR A O 1
ATOM 815 N N . SER A 1 103 ? -13.039 -2.165 6.747 1.00 92.06 103 SER A N 1
ATOM 816 C CA . SER A 1 103 ? -13.003 -3.593 6.419 1.00 92.06 103 SER A CA 1
ATOM 817 C C . SER A 1 103 ? -11.788 -4.279 7.041 1.00 92.06 103 SER A C 1
ATOM 819 O O . SER A 1 103 ? -11.928 -5.351 7.627 1.00 92.06 103 SER A O 1
ATOM 821 N N . ALA A 1 104 ? -10.613 -3.646 6.977 1.00 91.50 104 ALA A N 1
ATOM 822 C CA . ALA A 1 104 ? -9.399 -4.152 7.610 1.00 91.50 104 ALA A CA 1
ATOM 823 C C . ALA A 1 104 ? -9.560 -4.246 9.138 1.00 91.50 104 ALA A C 1
ATOM 825 O O . ALA A 1 104 ? -9.265 -5.282 9.734 1.00 91.50 104 ALA A O 1
ATOM 826 N N . TYR A 1 105 ? -10.099 -3.202 9.772 1.00 92.06 105 TYR A N 1
ATOM 827 C CA . TYR A 1 105 ? -10.320 -3.152 11.218 1.00 92.06 105 TYR A CA 1
ATOM 828 C C . TYR A 1 105 ? -11.286 -4.241 11.704 1.00 92.06 105 TYR A C 1
ATOM 830 O O . TYR A 1 105 ? -10.991 -4.932 12.685 1.00 92.06 105 TYR A O 1
ATOM 838 N N . LYS A 1 106 ? -12.403 -4.442 10.984 1.00 94.25 106 LYS A N 1
ATOM 839 C CA . LYS A 1 106 ? -13.376 -5.520 11.245 1.00 94.25 106 LYS A CA 1
ATOM 840 C C . LYS A 1 106 ? -12.752 -6.915 11.143 1.00 94.25 106 LYS A C 1
ATOM 842 O O . LYS A 1 106 ? -13.190 -7.822 11.836 1.00 94.25 106 LYS A O 1
ATOM 847 N N . ARG A 1 107 ? -11.711 -7.075 10.322 1.00 92.00 107 ARG A N 1
ATOM 848 C CA . ARG A 1 107 ? -10.934 -8.318 10.168 1.00 92.00 107 ARG A CA 1
ATOM 849 C C . ARG A 1 107 ? -9.759 -8.432 11.149 1.00 92.00 107 ARG A C 1
ATOM 851 O O . ARG A 1 107 ? -8.899 -9.282 10.969 1.00 92.00 107 ARG A O 1
ATOM 858 N N . GLY A 1 108 ? -9.704 -7.581 12.176 1.00 91.44 108 GLY A N 1
ATOM 859 C CA . GLY A 1 108 ? -8.683 -7.647 13.224 1.00 91.44 108 GLY A CA 1
ATOM 860 C C . GLY A 1 108 ? -7.405 -6.857 12.934 1.00 91.44 108 GLY A C 1
ATOM 861 O O . GLY A 1 108 ? -6.512 -6.846 13.774 1.00 91.44 108 GLY A O 1
ATOM 862 N N . CYS A 1 109 ? -7.310 -6.141 11.807 1.00 89.50 109 CYS A N 1
ATOM 863 C CA . CYS A 1 109 ? -6.170 -5.260 11.552 1.00 89.50 109 CYS A CA 1
ATOM 864 C C . CYS A 1 109 ? -6.117 -4.141 12.606 1.00 89.50 109 CYS A C 1
ATOM 866 O O . CYS A 1 109 ? -7.136 -3.515 12.926 1.00 89.50 109 CYS A O 1
ATOM 868 N N . ARG A 1 110 ? -4.928 -3.890 13.155 1.00 87.56 110 ARG A N 1
ATOM 869 C CA . ARG A 1 110 ? -4.661 -2.829 14.130 1.00 87.56 110 ARG A CA 1
ATOM 870 C C . ARG A 1 110 ? -3.523 -1.959 13.587 1.00 87.56 110 ARG A C 1
ATOM 872 O O . ARG A 1 110 ? -2.363 -2.315 13.774 1.00 87.56 11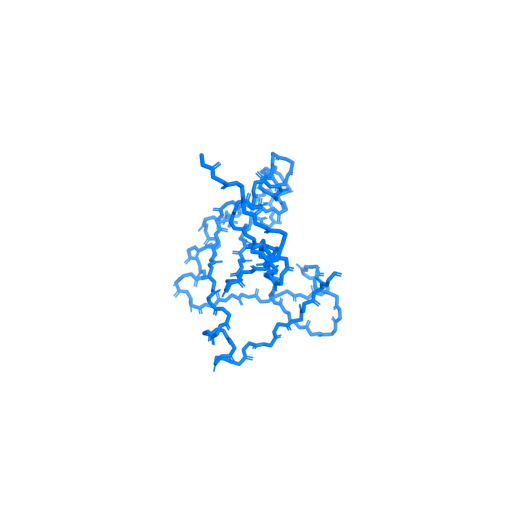0 ARG A O 1
ATOM 879 N N . PRO A 1 111 ? -3.836 -0.885 12.839 1.00 79.00 111 PRO A N 1
ATOM 880 C CA . PRO A 1 111 ? -2.810 -0.047 12.235 1.00 79.00 111 PRO A CA 1
ATOM 881 C C . PRO A 1 111 ? -2.029 0.706 13.316 1.00 79.00 111 PRO A C 1
ATOM 883 O O . PRO A 1 111 ? -2.621 1.309 14.209 1.00 79.00 111 PRO A O 1
ATOM 886 N N . VAL A 1 112 ? -0.701 0.698 13.201 1.00 75.81 112 VAL A N 1
ATOM 887 C CA . VAL A 1 112 ? 0.178 1.633 13.910 1.00 75.81 112 VAL A CA 1
ATOM 888 C C . VAL A 1 112 ? 0.437 2.787 12.952 1.00 75.81 112 VAL A C 1
ATOM 890 O O . VAL A 1 112 ? 1.033 2.591 11.894 1.00 75.81 112 VAL A O 1
ATOM 893 N N . LEU A 1 113 ? -0.075 3.968 13.286 1.00 68.69 113 LEU A N 1
ATOM 894 C CA . LEU A 1 113 ? 0.112 5.168 12.477 1.00 68.69 113 LEU A CA 1
ATOM 895 C C . LEU A 1 113 ? 1.395 5.869 12.926 1.00 68.69 113 LEU A C 1
ATOM 897 O O . LEU A 1 113 ? 1.533 6.212 14.099 1.00 68.69 113 LEU A O 1
ATOM 901 N N . TYR A 1 114 ? 2.322 6.071 11.993 1.00 64.12 114 TYR A N 1
ATOM 902 C CA . TYR A 1 114 ? 3.469 6.954 12.180 1.00 64.12 114 TYR A CA 1
ATOM 903 C C . TYR A 1 114 ? 3.052 8.330 11.654 1.00 64.12 114 TYR A C 1
ATOM 905 O O . TYR A 1 114 ? 2.747 8.447 10.467 1.00 64.12 114 TYR A O 1
ATOM 913 N N . LEU A 1 115 ? 2.950 9.312 12.552 1.00 52.25 115 LEU A N 1
ATOM 914 C CA . LEU A 1 115 ? 2.698 10.716 12.216 1.00 52.25 115 LEU A CA 1
ATOM 915 C C . LEU A 1 115 ? 4.018 11.430 11.920 1.00 52.25 115 LEU A C 1
ATOM 917 O O . LEU A 1 115 ? 5.001 11.143 12.644 1.00 52.25 115 LEU A O 1
#

Foldseek 3Di:
DDDDDPVSPPPVDPLFFDLKWWAFAADPALPDPQGSVNLLVVCVVVVDDFFDEPVRDDHDDDDTDGDTGGGDPVCCCVCCDCVCRPSHHHVGDPHTDMDRNVVCVVVVDDDDDDD

Sequence (115 aa):
MTLPQFDDLPFNARPDLTPYLIHLTKNTRVDDEFSALANLKSILKAGEIWGSNTSKGFIKGPNTAVCFMDVPFQALKYVLTPENRDPQKPRYEPYGIVLIKTSAYKRGCRPVLYL